Protein AF-0000000078664988 (afdb_homodimer)

Sequence (174 aa):
MKYRSRTDIVSQILEAANGGATKTKIMYKAYLSYAQLKEYLAVLVENGLLEFEKGTQTYKTTSKGLQFLKTYSQIGGLIIPDTGAEKMKYRSRTDIVSQILEAANGGATKTKIMYKAYLSYAQLKEYLAVLVENGLLEFEKGTQTYKTTSKGLQFLKTYSQIGGLIIPDTGAEK

pLDDT: mean 89.05, std 15.7, range [28.58, 98.75]

Radius of gyration: 17.4 Å; Cα contacts (8 Å, |Δi|>4): 217; chains: 2; bounding box: 49×47×29 Å

Nearest PDB structures (foldseek):
  1r7j-assembly1_A-2  TM=9.452E-01  e=7.290E-07  Saccharolobus solfataricus
  4b8x-assembly1_B  TM=8.204E-01  e=2.615E-03  Streptomyces coelicolor
  6wxq-assembly1_B  TM=7.358E-01  e=2.615E-03  Saccharolobus solfataricus
  6pco-assembly1_B  TM=7.057E-01  e=1.777E-03  Bordetella bronchiseptica
  6c28-assembly2_B  TM=7.925E-01  e=6.877E-03  Rhodopseudomonas palustris CGA009

Organism: Nitrososphaera gargensis (strain Ga9.2) (NCBI:txid1237085)

Foldseek 3Di:
DPDDDPLNLLLQLQVQCAVKDALVSSCVRSVDDSVVSVVSVVVCVVVPQWDADPVVRIIHGDPVVVVSNVVVVVVVPDDDDPPPPDD/DPDDDPLNLLLQLQVQCAVKDALVSSCVRSVDDSVVSVVSVVVCVVVPQWDADPVVRIIHGDPVVVVSNVVVVVVVPDDDDPPPPDD

Structure (mmCIF, N/CA/C/O backbone):
data_AF-0000000078664988-model_v1
#
loop_
_entity.id
_entity.type
_entity.pdbx_description
1 polymer 'ArnR1-like winged helix-turn-helix domain-containing protein'
#
loop_
_atom_site.group_PDB
_atom_site.id
_atom_site.type_symbol
_atom_site.label_atom_id
_atom_site.label_alt_id
_atom_site.label_comp_id
_atom_site.label_asym_id
_atom_site.label_entity_id
_atom_site.label_seq_id
_atom_site.pdbx_PDB_ins_code
_atom_site.Cartn_x
_atom_site.Cartn_y
_atom_site.Cartn_z
_atom_site.occupancy
_atom_site.B_iso_or_equiv
_atom_site.auth_seq_id
_atom_site.auth_comp_id
_atom_site.auth_asym_id
_atom_site.auth_atom_id
_atom_site.pdbx_PDB_model_num
ATOM 1 N N . MET A 1 1 ? 20.484 10.742 6.211 1 36.75 1 MET A N 1
ATOM 2 C CA . MET A 1 1 ? 19.031 10.789 6.43 1 36.75 1 MET A CA 1
ATOM 3 C C . MET A 1 1 ? 18.328 9.719 5.605 1 36.75 1 MET A C 1
ATOM 5 O O . MET A 1 1 ? 18.672 9.492 4.445 1 36.75 1 MET A O 1
ATOM 9 N N . LYS A 1 2 ? 17.859 8.695 6.246 1 51.66 2 LYS A N 1
ATOM 10 C CA . LYS A 1 2 ? 17.297 7.512 5.609 1 51.66 2 LYS A CA 1
ATOM 11 C C . LYS A 1 2 ? 16.062 7.863 4.797 1 51.66 2 LYS A C 1
ATOM 13 O O . LYS A 1 2 ? 15.234 8.672 5.23 1 51.66 2 LYS A O 1
ATOM 18 N N . TYR A 1 3 ? 16.078 7.797 3.492 1 68.56 3 TYR A N 1
ATOM 19 C CA . TYR A 1 3 ? 15.055 8.086 2.504 1 68.56 3 TYR A CA 1
ATOM 20 C C . TYR A 1 3 ? 13.75 7.367 2.85 1 68.56 3 TYR A C 1
ATOM 22 O O . TYR A 1 3 ? 13.75 6.164 3.117 1 68.56 3 TYR A O 1
ATOM 30 N N . ARG A 1 4 ? 12.75 8.25 3.324 1 78.25 4 ARG A N 1
ATOM 31 C CA . ARG A 1 4 ? 11.43 7.68 3.561 1 78.25 4 ARG A CA 1
ATOM 32 C C . ARG A 1 4 ? 10.727 7.352 2.246 1 78.25 4 ARG A C 1
ATOM 34 O O . ARG A 1 4 ? 10.711 8.172 1.326 1 78.25 4 ARG A O 1
ATOM 41 N N . SER A 1 5 ? 10.242 6.141 2.188 1 84.31 5 SER A N 1
ATOM 42 C CA . SER A 1 5 ? 9.477 5.781 0.995 1 84.31 5 SER A CA 1
ATOM 43 C C . SER A 1 5 ? 8.125 6.477 0.972 1 84.31 5 SER A C 1
ATOM 45 O O . SER A 1 5 ? 7.605 6.871 2.018 1 84.31 5 SER A O 1
ATOM 47 N N . ARG A 1 6 ? 7.574 6.758 -0.13 1 89.38 6 ARG A N 1
ATOM 48 C CA . ARG A 1 6 ? 6.242 7.332 -0.28 1 89.38 6 ARG A CA 1
ATOM 49 C C . ARG A 1 6 ? 5.211 6.535 0.51 1 89.38 6 ARG A C 1
ATOM 51 O O . ARG A 1 6 ? 4.281 7.109 1.086 1 89.38 6 ARG A O 1
ATOM 58 N N . THR A 1 7 ? 5.441 5.242 0.547 1 89.56 7 THR A N 1
ATOM 59 C CA . THR A 1 7 ? 4.496 4.391 1.26 1 89.56 7 THR A CA 1
ATOM 60 C C . THR A 1 7 ? 4.609 4.602 2.768 1 89.56 7 THR A C 1
ATOM 62 O O . THR A 1 7 ? 3.611 4.523 3.486 1 89.56 7 THR A O 1
ATOM 65 N N . ASP A 1 8 ? 5.789 4.938 3.213 1 90.06 8 ASP A N 1
ATOM 66 C CA . ASP A 1 8 ? 5.965 5.297 4.617 1 90.06 8 ASP A CA 1
ATOM 67 C C . ASP A 1 8 ? 5.215 6.586 4.949 1 90.06 8 ASP A C 1
ATOM 69 O O . ASP A 1 8 ? 4.578 6.684 6 1 90.06 8 ASP A O 1
ATOM 73 N N . ILE A 1 9 ? 5.332 7.445 4.105 1 93.38 9 ILE A N 1
ATOM 74 C CA . ILE A 1 9 ? 4.664 8.734 4.277 1 93.38 9 ILE A CA 1
ATOM 75 C C . ILE A 1 9 ? 3.154 8.523 4.363 1 93.38 9 ILE A C 1
ATOM 77 O O . ILE A 1 9 ? 2.502 9.031 5.277 1 93.38 9 ILE A O 1
ATOM 81 N N . VAL A 1 10 ? 2.617 7.77 3.475 1 95.19 10 VAL A N 1
ATOM 82 C CA . VAL A 1 10 ? 1.188 7.48 3.455 1 95.19 10 VAL A CA 1
ATOM 83 C C . VAL A 1 10 ? 0.77 6.852 4.781 1 95.19 10 VAL A C 1
ATOM 85 O O . VAL A 1 10 ? -0.236 7.246 5.375 1 95.19 10 VAL A O 1
ATOM 88 N N . SER A 1 11 ? 1.574 5.922 5.215 1 95.06 11 SER A N 1
ATOM 89 C CA . SER A 1 11 ? 1.269 5.258 6.477 1 95.06 11 SER A CA 1
ATOM 90 C C . SER A 1 11 ? 1.229 6.258 7.629 1 95.06 11 SER A C 1
ATOM 92 O O . SER A 1 11 ? 0.332 6.203 8.477 1 95.06 11 SER A O 1
ATOM 94 N N . GLN A 1 12 ? 2.133 7.168 7.633 1 95.38 12 GLN A N 1
ATOM 95 C CA . GLN A 1 12 ? 2.197 8.18 8.688 1 95.38 12 GLN A CA 1
ATOM 96 C C . GLN A 1 12 ? 0.987 9.102 8.633 1 95.38 12 GLN A C 1
ATOM 98 O O . GLN A 1 12 ? 0.421 9.453 9.672 1 95.38 12 GLN A O 1
ATOM 103 N N . ILE A 1 13 ? 0.589 9.43 7.492 1 97.38 13 ILE A N 1
ATOM 104 C CA . ILE A 1 13 ? -0.564 10.305 7.316 1 97.38 13 ILE A CA 1
ATOM 105 C C . ILE A 1 13 ? -1.826 9.602 7.812 1 97.38 13 ILE A C 1
ATOM 107 O O . ILE A 1 13 ? -2.611 10.18 8.57 1 97.38 13 ILE A O 1
ATOM 111 N N . LEU A 1 14 ? -1.976 8.398 7.418 1 98 14 LEU A N 1
ATOM 112 C CA . LEU A 1 14 ? -3.162 7.637 7.797 1 98 14 LEU A CA 1
ATOM 113 C C . LEU A 1 14 ? -3.215 7.434 9.305 1 98 14 LEU A C 1
ATOM 115 O O . LEU A 1 14 ? -4.289 7.504 9.914 1 98 14 LEU A O 1
ATOM 119 N N . GLU A 1 15 ? -2.072 7.199 9.852 1 97.69 15 GLU A N 1
ATOM 120 C CA . GLU A 1 15 ? -2.006 7.047 11.297 1 97.69 15 GLU A CA 1
ATOM 121 C C . GLU A 1 15 ? -2.371 8.344 12.008 1 97.69 15 GLU A C 1
ATOM 123 O O . GLU A 1 15 ? -3.145 8.344 12.969 1 97.69 15 GLU A O 1
ATOM 128 N N . ALA A 1 16 ? -1.825 9.422 11.547 1 97.69 16 ALA A N 1
ATOM 129 C CA . ALA A 1 16 ? -2.047 10.727 12.156 1 97.69 16 ALA A CA 1
ATOM 130 C C . ALA A 1 16 ? -3.512 11.141 12.055 1 97.69 16 ALA A C 1
ATOM 132 O O . ALA A 1 16 ? -4.043 11.805 12.945 1 97.69 16 ALA A O 1
ATOM 133 N N . ALA A 1 17 ? -4.148 10.711 11.008 1 98.38 17 ALA A N 1
ATOM 134 C CA . ALA A 1 17 ? -5.52 11.141 10.734 1 98.38 17 ALA A CA 1
ATOM 135 C C . ALA A 1 17 ? -6.527 10.188 11.375 1 98.38 17 ALA A C 1
ATOM 137 O O . ALA A 1 17 ? -7.734 10.445 11.352 1 98.38 17 ALA A O 1
ATOM 138 N N . ASN A 1 18 ? -5.953 9.07 11.914 1 96.94 18 ASN A N 1
ATOM 139 C CA . ASN A 1 18 ? -6.852 8.102 12.523 1 96.94 18 ASN A CA 1
ATOM 140 C C . ASN A 1 18 ? -7.637 8.711 13.68 1 96.94 18 ASN A C 1
ATOM 142 O O . ASN A 1 18 ? -7.047 9.234 14.625 1 96.94 18 ASN A O 1
ATOM 146 N N . GLY A 1 19 ? -8.945 8.75 13.609 1 96.12 19 GLY A N 1
ATOM 147 C CA . GLY A 1 19 ? -9.797 9.367 14.617 1 96.12 19 GLY A CA 1
ATOM 148 C C . GLY A 1 19 ? -10.102 10.82 14.328 1 96.12 19 GLY A C 1
ATOM 149 O O . GLY A 1 19 ? -10.828 11.469 15.086 1 96.12 19 GLY A O 1
ATOM 150 N N . GLY A 1 20 ? -9.477 11.375 13.32 1 97.94 20 GLY A N 1
ATOM 151 C CA . GLY A 1 20 ? -9.711 12.758 12.922 1 97.94 20 GLY A CA 1
ATOM 152 C C . GLY A 1 20 ? -8.562 13.68 13.281 1 97.94 20 GLY A C 1
ATOM 153 O O . GLY A 1 20 ? -8.117 13.719 14.43 1 97.94 20 GLY A O 1
ATOM 154 N N . ALA A 1 21 ? -8.023 14.422 12.312 1 98.19 21 ALA A N 1
ATOM 155 C CA . ALA A 1 21 ? -6.926 15.359 12.531 1 98.19 21 ALA A CA 1
ATOM 156 C C . ALA A 1 21 ? -6.953 16.484 11.508 1 98.19 21 ALA A C 1
ATOM 158 O O . ALA A 1 21 ? -7.363 16.281 10.359 1 98.19 21 ALA A O 1
ATOM 159 N N . THR A 1 22 ? -6.527 17.641 11.938 1 97.69 22 THR A N 1
ATOM 160 C CA . THR A 1 22 ? -6.387 18.766 11.031 1 97.69 22 THR A CA 1
ATOM 161 C C . THR A 1 22 ? -5.164 18.594 10.133 1 97.69 22 THR A C 1
ATOM 163 O O . THR A 1 22 ? -4.266 17.812 10.445 1 97.69 22 THR A O 1
ATOM 166 N N . LYS A 1 23 ? -5.199 19.375 9.07 1 96.88 23 LYS A N 1
ATOM 167 C CA . LYS A 1 23 ? -4.055 19.375 8.164 1 96.88 23 LYS A CA 1
ATOM 168 C C . LYS A 1 23 ? -2.764 19.703 8.906 1 96.88 23 LYS A C 1
ATOM 170 O O . LYS A 1 23 ? -1.738 19.047 8.703 1 96.88 23 LYS A O 1
ATOM 175 N N . THR A 1 24 ? -2.896 20.656 9.805 1 95.69 24 THR A N 1
ATOM 176 C CA . THR A 1 24 ? -1.731 21.109 10.547 1 95.69 24 THR A CA 1
ATOM 177 C C . THR A 1 24 ? -1.181 20 11.43 1 95.69 24 THR A C 1
ATOM 179 O O . THR A 1 24 ? 0.025 19.734 11.43 1 95.69 24 THR A O 1
ATOM 182 N N . LYS A 1 25 ? -1.979 19.328 12.055 1 96.88 25 LYS A N 1
ATOM 183 C CA . LYS A 1 25 ? -1.559 18.219 12.914 1 96.88 25 LYS A CA 1
ATOM 184 C C . LYS A 1 25 ? -0.897 17.109 12.094 1 96.88 25 LYS A C 1
ATOM 186 O O . LYS A 1 25 ? 0.117 16.547 12.508 1 96.88 25 LYS A O 1
ATOM 191 N N . ILE A 1 26 ? -1.483 16.828 10.992 1 97.81 26 ILE A N 1
ATOM 192 C CA . ILE A 1 26 ? -0.95 15.781 10.133 1 97.81 26 ILE A CA 1
ATOM 193 C C . ILE A 1 26 ? 0.421 16.188 9.602 1 97.81 26 ILE A C 1
ATOM 195 O O . ILE A 1 26 ? 1.344 15.375 9.539 1 97.81 26 ILE A O 1
ATOM 199 N N . MET A 1 27 ? 0.485 17.406 9.18 1 95.31 27 MET A N 1
ATOM 200 C CA . MET A 1 27 ? 1.742 17.953 8.664 1 95.31 27 MET A CA 1
ATOM 201 C C . MET A 1 27 ? 2.871 17.75 9.672 1 95.31 27 MET A C 1
ATOM 203 O O . MET A 1 27 ? 3.955 17.297 9.32 1 95.31 27 MET A O 1
ATOM 207 N N . TYR A 1 28 ? 2.648 17.969 10.961 1 93.31 28 TYR A N 1
ATOM 208 C CA . TYR A 1 28 ? 3.658 17.875 12.008 1 93.31 28 TYR A CA 1
ATOM 209 C C . TYR A 1 28 ? 4.027 16.422 12.281 1 93.31 28 TYR A C 1
ATOM 211 O O . TYR A 1 28 ? 5.191 16.109 12.547 1 93.31 28 TYR A O 1
ATOM 219 N N . LYS A 1 29 ? 3.129 15.617 12.148 1 94.44 29 LYS A N 1
ATOM 220 C CA . LYS A 1 29 ? 3.357 14.203 12.445 1 94.44 29 LYS A CA 1
ATOM 221 C C . LYS A 1 29 ? 4.074 13.508 11.289 1 94.44 29 LYS A C 1
ATOM 223 O O . LYS A 1 29 ? 4.914 12.633 11.508 1 94.44 29 LYS A O 1
ATOM 228 N N . ALA A 1 30 ? 3.711 13.883 10.109 1 92.31 30 ALA A N 1
ATOM 229 C CA . ALA A 1 30 ? 4.262 13.227 8.922 1 92.31 30 ALA A CA 1
ATOM 230 C C . ALA A 1 30 ? 5.527 13.93 8.445 1 92.31 30 ALA A C 1
ATOM 232 O O . ALA A 1 30 ? 6.227 13.43 7.562 1 92.31 30 ALA A O 1
ATOM 233 N N . TYR A 1 31 ? 5.879 15.086 8.977 1 90.88 31 TYR A N 1
ATOM 234 C CA . TYR A 1 31 ? 7.09 15.836 8.664 1 90.88 31 TYR A CA 1
ATOM 235 C C . TYR A 1 31 ? 7.152 16.172 7.18 1 90.88 31 TYR A C 1
ATOM 237 O O . TYR A 1 31 ? 8.172 15.945 6.527 1 90.88 31 TYR A O 1
ATOM 245 N N . LEU A 1 32 ? 6.211 16.672 6.656 1 90.38 32 LEU A N 1
ATOM 246 C CA . LEU A 1 32 ? 6.098 17.109 5.27 1 90.38 32 LEU A CA 1
ATOM 247 C C . LEU A 1 32 ? 5.859 18.625 5.199 1 90.38 32 LEU A C 1
ATOM 249 O O . LEU A 1 32 ? 5.332 19.219 6.141 1 90.38 32 LEU A O 1
ATOM 253 N N . SER A 1 33 ? 6.266 19.188 4.113 1 90.19 33 SER A N 1
ATOM 254 C CA . SER A 1 33 ? 5.859 20.562 3.826 1 90.19 33 SER A CA 1
ATOM 255 C C . SER A 1 33 ? 4.371 20.641 3.5 1 90.19 33 SER A C 1
ATOM 257 O O . SER A 1 33 ? 3.75 19.625 3.162 1 90.19 33 SER A O 1
ATOM 259 N N . TYR A 1 34 ? 3.84 21.797 3.537 1 89.81 34 TYR A N 1
ATOM 260 C CA . TYR A 1 34 ? 2.432 22.031 3.238 1 89.81 34 TYR A CA 1
ATOM 261 C C . TYR A 1 34 ? 2.102 21.625 1.808 1 89.81 34 TYR A C 1
ATOM 263 O O . TYR A 1 34 ? 1.083 20.969 1.56 1 89.81 34 TYR A O 1
ATOM 271 N N . ALA A 1 35 ? 2.967 21.969 0.915 1 90.69 35 ALA A N 1
ATOM 272 C CA . ALA A 1 35 ? 2.742 21.656 -0.495 1 90.69 35 ALA A CA 1
ATOM 273 C C . ALA A 1 35 ? 2.736 20.156 -0.729 1 90.69 35 ALA A C 1
ATOM 275 O O . ALA A 1 35 ? 1.88 19.641 -1.449 1 90.69 35 ALA A O 1
ATOM 276 N N . GLN A 1 36 ? 3.637 19.5 -0.119 1 91.88 36 GLN A N 1
ATOM 277 C CA . GLN A 1 36 ? 3.717 18.047 -0.245 1 91.88 36 GLN A CA 1
ATOM 278 C C . GLN A 1 36 ? 2.498 17.375 0.377 1 91.88 36 GLN A C 1
ATOM 280 O O . GLN A 1 36 ? 1.876 16.5 -0.244 1 91.88 36 GLN A O 1
ATOM 285 N N . LEU A 1 37 ? 2.158 17.812 1.488 1 95.44 37 LEU A N 1
ATOM 286 C CA . LEU A 1 37 ? 1.033 17.203 2.191 1 95.44 37 LEU A CA 1
ATOM 287 C C . LEU A 1 37 ? -0.249 17.328 1.376 1 95.44 37 LEU A C 1
ATOM 289 O O . LEU A 1 37 ? -1.028 16.375 1.287 1 95.44 37 LEU A O 1
ATOM 293 N N . LYS A 1 38 ? -0.442 18.469 0.831 1 94.88 38 LYS A N 1
ATOM 294 C CA . LYS A 1 38 ? -1.648 18.719 0.047 1 94.88 38 LYS A CA 1
ATOM 295 C C . LYS A 1 38 ? -1.805 17.672 -1.061 1 94.88 38 LYS A C 1
ATOM 297 O O . LYS A 1 38 ? -2.904 17.172 -1.293 1 94.88 38 LYS A O 1
ATOM 302 N N . GLU A 1 39 ? -0.78 17.391 -1.712 1 95 39 GLU A N 1
ATOM 303 C CA . GLU A 1 39 ? -0.823 16.406 -2.795 1 95 39 GLU A CA 1
ATOM 304 C C . GLU A 1 39 ? -1.171 15.023 -2.27 1 95 39 GLU A C 1
ATOM 306 O O . GLU A 1 39 ? -1.988 14.312 -2.861 1 95 39 GLU A O 1
ATOM 311 N N . TYR A 1 40 ? -0.606 14.68 -1.207 1 96.31 40 TYR A N 1
ATOM 312 C CA . TYR A 1 40 ? -0.876 13.375 -0.613 1 96.31 40 TYR A CA 1
ATOM 313 C C . TYR A 1 40 ? -2.324 13.281 -0.148 1 96.31 40 TYR A C 1
ATOM 315 O O . TYR A 1 40 ? -2.998 12.281 -0.402 1 96.31 40 TYR A O 1
ATOM 323 N N . LEU A 1 41 ? -2.773 14.297 0.49 1 97.56 41 LEU A N 1
ATOM 324 C CA . LEU A 1 41 ? -4.145 14.297 0.992 1 97.56 41 LEU A CA 1
ATOM 325 C C . LEU A 1 41 ? -5.141 14.148 -0.152 1 97.56 41 LEU A C 1
ATOM 327 O O . LEU A 1 41 ? -6.133 13.422 -0.025 1 97.56 41 LEU A O 1
ATOM 331 N N . ALA A 1 42 ? -4.848 14.836 -1.194 1 96.81 42 ALA A N 1
ATOM 332 C CA . ALA A 1 42 ? -5.738 14.766 -2.352 1 96.81 42 ALA A CA 1
ATOM 333 C C . ALA A 1 42 ? -5.848 13.344 -2.879 1 96.81 42 ALA A C 1
ATOM 335 O O . ALA A 1 42 ? -6.953 12.844 -3.115 1 96.81 42 ALA A O 1
ATOM 336 N N . VAL A 1 43 ? -4.773 12.688 -3.018 1 96.25 43 VAL A N 1
ATOM 337 C CA . VAL A 1 43 ? -4.734 11.328 -3.551 1 96.25 43 VAL A CA 1
ATOM 338 C C . VAL A 1 43 ? -5.422 10.367 -2.578 1 96.25 43 VAL A C 1
ATOM 340 O O . VAL A 1 43 ? -6.195 9.508 -2.994 1 96.25 43 VAL A O 1
ATOM 343 N N . LEU A 1 44 ? -5.207 10.508 -1.284 1 97.5 44 LEU A N 1
ATOM 344 C CA . LEU A 1 44 ? -5.742 9.602 -0.275 1 97.5 44 LEU A CA 1
ATOM 345 C C . LEU A 1 44 ? -7.254 9.758 -0.149 1 97.5 44 LEU A C 1
ATOM 347 O O . LEU A 1 44 ? -7.969 8.781 0.086 1 97.5 44 LEU A O 1
ATOM 351 N N . VAL A 1 45 ? -7.695 10.992 -0.331 1 98.12 45 VAL A N 1
ATOM 352 C CA . VAL A 1 45 ? -9.133 11.234 -0.313 1 98.12 45 VAL A CA 1
ATOM 353 C C . VAL A 1 45 ? -9.766 10.664 -1.582 1 98.12 45 VAL A C 1
ATOM 355 O O . VAL A 1 45 ? -10.797 9.992 -1.521 1 98.12 45 VAL A O 1
ATOM 358 N N . GLU A 1 46 ? -9.133 10.938 -2.688 1 97.12 46 GLU A N 1
ATOM 359 C CA . GLU A 1 46 ? -9.633 10.461 -3.973 1 97.12 46 GLU A CA 1
ATOM 360 C C . GLU A 1 46 ? -9.781 8.945 -3.977 1 97.12 46 GLU A C 1
ATOM 362 O O . GLU A 1 46 ? -10.742 8.406 -4.527 1 97.12 46 GLU A O 1
ATOM 367 N N . ASN A 1 47 ? -8.914 8.227 -3.299 1 96.25 47 ASN A N 1
ATOM 368 C CA . ASN A 1 47 ? -8.906 6.77 -3.322 1 96.25 47 ASN A CA 1
ATOM 369 C C . ASN A 1 47 ? -9.656 6.191 -2.123 1 96.25 47 ASN A C 1
ATOM 371 O O . ASN A 1 47 ? -9.641 4.977 -1.908 1 96.25 47 ASN A O 1
ATOM 375 N N . GLY A 1 48 ? -10.211 6.965 -1.314 1 97 48 GLY A N 1
ATOM 376 C CA . GLY A 1 48 ? -11.109 6.535 -0.257 1 97 48 GLY A CA 1
ATOM 377 C C . GLY A 1 48 ? -10.383 6.105 1.005 1 97 48 GLY A C 1
ATOM 378 O O . GLY A 1 48 ? -10.984 5.5 1.896 1 97 48 GLY A O 1
ATOM 379 N N . LEU A 1 49 ? -9.148 6.398 1.079 1 97.69 49 LEU A N 1
ATOM 380 C CA . LEU A 1 49 ? -8.367 6.035 2.26 1 97.69 49 LEU A CA 1
ATOM 381 C C . LEU A 1 49 ? -8.562 7.062 3.371 1 97.69 49 LEU A C 1
ATOM 383 O O . LEU A 1 49 ? -8.43 6.738 4.551 1 97.69 49 LEU A O 1
ATOM 387 N N . LEU A 1 50 ? -8.867 8.305 2.961 1 98.56 50 LEU A N 1
ATOM 388 C CA . LEU A 1 50 ? -9.227 9.391 3.865 1 98.56 50 LEU A CA 1
ATOM 389 C C . LEU A 1 50 ? -10.578 9.984 3.492 1 98.56 50 LEU A C 1
ATOM 391 O O . LEU A 1 50 ? -11.016 9.883 2.342 1 98.56 50 LEU A O 1
ATOM 395 N N . GLU A 1 51 ? -11.195 10.531 4.477 1 98.62 51 GLU A N 1
ATOM 396 C CA . GLU A 1 51 ? -12.352 11.391 4.258 1 98.62 51 GLU A CA 1
ATOM 397 C C . GLU A 1 51 ? -12.156 12.758 4.902 1 98.62 51 GLU A C 1
ATOM 399 O O . GLU A 1 51 ? -11.547 12.867 5.965 1 98.62 51 GLU A O 1
ATOM 404 N N . PHE A 1 52 ? -12.602 13.766 4.223 1 98.31 52 PHE A N 1
ATOM 405 C CA . PHE A 1 52 ? -12.555 15.125 4.75 1 98.31 52 PHE A CA 1
ATOM 406 C C . PHE A 1 52 ? -13.906 15.531 5.324 1 98.31 52 PHE A C 1
ATOM 408 O O . PHE A 1 52 ? -14.93 15.43 4.641 1 98.31 52 PHE A O 1
ATOM 415 N N . GLU A 1 53 ? -13.867 15.891 6.52 1 97.44 53 GLU A N 1
ATOM 416 C CA . GLU A 1 53 ? -15.062 16.406 7.172 1 97.44 53 GLU A CA 1
ATOM 417 C C . GLU A 1 53 ? -15.094 17.922 7.152 1 97.44 53 GLU A C 1
ATOM 419 O O . GLU A 1 53 ? -14.383 18.578 7.922 1 97.44 53 GLU A O 1
ATOM 424 N N . LYS A 1 54 ? -15.977 18.469 6.422 1 95.44 54 LYS A N 1
ATOM 425 C CA . LYS A 1 54 ? -16.047 19.906 6.223 1 95.44 54 LYS A CA 1
ATOM 426 C C . LYS A 1 54 ? -16.422 20.625 7.52 1 95.44 54 LYS A C 1
ATOM 428 O O . LYS A 1 54 ? -15.906 21.703 7.812 1 95.44 54 LYS A O 1
ATOM 433 N N . GLY A 1 55 ? -17.312 20.047 8.312 1 95.56 55 GLY A N 1
ATOM 434 C CA . GLY A 1 55 ? -17.75 20.641 9.562 1 95.56 55 GLY A CA 1
ATOM 435 C C . GLY A 1 55 ? -16.625 20.891 10.539 1 95.56 55 GLY A C 1
ATOM 436 O O . GLY A 1 55 ? -16.5 21.984 11.086 1 95.56 55 GLY A O 1
ATOM 437 N N . THR A 1 56 ? -15.742 19.906 10.703 1 96.56 56 THR A N 1
ATOM 438 C CA . THR A 1 56 ? -14.656 19.969 11.672 1 96.56 56 THR A CA 1
ATOM 439 C C . THR A 1 56 ? -13.336 20.312 10.984 1 96.56 56 THR A C 1
ATOM 441 O O . THR A 1 56 ? -12.336 20.578 11.656 1 96.56 56 THR A O 1
ATOM 444 N N . GLN A 1 57 ? -13.359 20.391 9.664 1 97.38 57 GLN A N 1
ATOM 445 C CA . GLN A 1 57 ? -12.156 20.641 8.875 1 97.38 57 GLN A CA 1
ATOM 446 C C . GLN A 1 57 ? -11.062 19.625 9.219 1 97.38 57 GLN A C 1
ATOM 448 O O . GLN A 1 57 ? -9.906 20 9.414 1 97.38 57 GLN A O 1
ATOM 453 N N . THR A 1 58 ? -11.414 18.391 9.336 1 98.44 58 THR A N 1
ATOM 454 C CA . THR A 1 58 ? -10.484 17.328 9.719 1 98.44 58 THR A CA 1
ATOM 455 C C . THR A 1 58 ? -10.5 16.203 8.688 1 98.44 58 THR A C 1
ATOM 457 O O . THR A 1 58 ? -11.484 16.016 7.973 1 98.44 58 THR A O 1
ATOM 460 N N . TYR A 1 59 ? -9.406 15.594 8.594 1 98.69 59 TYR A N 1
ATOM 461 C CA . TYR A 1 59 ? -9.273 14.352 7.844 1 98.69 59 TYR A CA 1
ATOM 462 C C . TYR A 1 59 ? -9.383 13.141 8.766 1 98.69 59 TYR A C 1
ATOM 464 O O . TYR A 1 59 ? -8.852 13.156 9.883 1 98.69 59 TYR A O 1
ATOM 472 N N . LYS A 1 60 ? -10.094 12.18 8.219 1 98.75 60 LYS A N 1
ATOM 473 C CA . LYS A 1 60 ? -10.266 10.953 8.992 1 98.75 60 LYS A CA 1
ATOM 474 C C . LYS A 1 60 ? -9.922 9.727 8.156 1 98.75 60 LYS A C 1
ATOM 476 O O . LYS A 1 60 ? -10.367 9.594 7.016 1 98.75 60 LYS A O 1
ATOM 481 N N . THR A 1 61 ? -9.141 8.883 8.781 1 98.56 61 THR A N 1
ATOM 482 C CA . THR A 1 61 ? -8.844 7.613 8.117 1 98.56 61 THR A CA 1
ATOM 483 C C . THR A 1 61 ? -10.086 6.727 8.062 1 98.56 61 THR A C 1
ATOM 485 O O . THR A 1 61 ? -10.734 6.496 9.078 1 98.56 61 THR A O 1
ATOM 488 N N . THR A 1 62 ? -10.406 6.215 6.883 1 98.12 62 THR A N 1
ATOM 489 C CA . THR A 1 62 ? -11.586 5.379 6.695 1 98.12 62 THR A CA 1
ATOM 490 C C . THR A 1 62 ? -11.266 3.92 7.012 1 98.12 62 THR A C 1
ATOM 492 O O . THR A 1 62 ? -10.141 3.59 7.375 1 98.12 62 THR A O 1
ATOM 495 N N . SER A 1 63 ? -12.297 3.07 6.855 1 96.81 63 SER A N 1
ATOM 496 C CA . SER A 1 63 ? -12.086 1.633 7 1 96.81 63 SER A CA 1
ATOM 497 C C . SER A 1 63 ? -11.109 1.108 5.953 1 96.81 63 SER A C 1
ATOM 499 O O . SER A 1 63 ? -10.289 0.237 6.242 1 96.81 63 SER A O 1
ATOM 501 N N . LYS A 1 64 ? -11.25 1.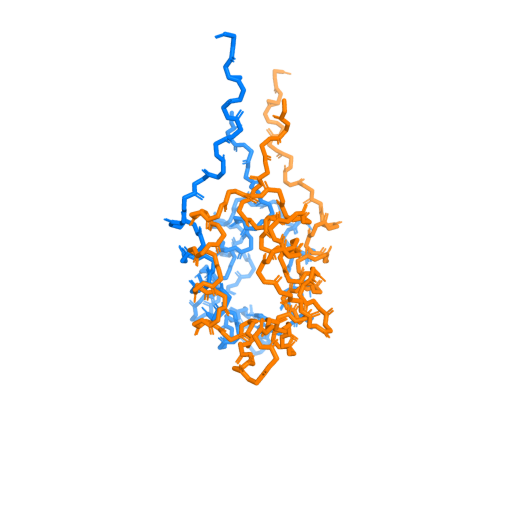69 4.797 1 95.38 64 LYS A N 1
ATOM 502 C CA . LYS A 1 64 ? -10.328 1.338 3.721 1 95.38 64 LYS A CA 1
ATOM 503 C C . LYS A 1 64 ? -8.898 1.752 4.062 1 95.38 64 LYS A C 1
ATOM 505 O O . LYS A 1 64 ? -7.957 1.002 3.811 1 95.38 64 LYS A O 1
ATOM 510 N N . GLY A 1 65 ? -8.781 2.91 4.637 1 97.38 65 GLY A N 1
ATOM 511 C CA . GLY A 1 65 ? -7.48 3.383 5.07 1 97.38 65 GLY A CA 1
ATOM 512 C C . GLY A 1 65 ? -6.867 2.527 6.164 1 97.38 65 GLY A C 1
ATOM 513 O O . GLY A 1 65 ? -5.664 2.264 6.148 1 97.38 65 GLY A O 1
ATOM 514 N N . LEU A 1 66 ? -7.707 2.092 7.035 1 96.62 66 LEU A N 1
ATOM 515 C CA . LEU A 1 66 ? -7.246 1.238 8.125 1 96.62 66 LEU A CA 1
ATOM 516 C C . LEU A 1 66 ? -6.797 -0.121 7.598 1 96.62 66 LEU A C 1
ATOM 518 O O . LEU A 1 66 ? -5.82 -0.688 8.086 1 96.62 66 LEU A O 1
ATOM 522 N N . GLN A 1 67 ? -7.555 -0.592 6.625 1 94.25 67 GLN A N 1
ATOM 523 C CA . GLN A 1 67 ? -7.156 -1.846 5.992 1 94.25 67 GLN A CA 1
ATOM 524 C C . GLN A 1 67 ? -5.812 -1.704 5.285 1 94.25 67 GLN A C 1
ATOM 526 O O . GLN A 1 67 ? -4.98 -2.615 5.332 1 94.25 67 GLN A O 1
ATOM 531 N N . PHE A 1 68 ? -5.648 -0.59 4.668 1 94.12 68 PHE A N 1
ATOM 532 C CA . PHE A 1 68 ? -4.363 -0.295 4.043 1 94.12 68 PHE A CA 1
ATOM 533 C C . PHE A 1 68 ? -3.24 -0.336 5.074 1 94.12 68 PHE A C 1
ATOM 535 O O . PHE A 1 68 ? -2.207 -0.967 4.844 1 94.12 68 PHE A O 1
ATOM 542 N N . LEU A 1 69 ? -3.432 0.312 6.188 1 94.5 69 LEU A N 1
ATOM 543 C CA . LEU A 1 69 ? -2.436 0.346 7.254 1 94.5 69 LEU A CA 1
ATOM 544 C C . LEU A 1 69 ? -2.109 -1.062 7.738 1 94.5 69 LEU A C 1
ATOM 546 O O . LEU A 1 69 ? -0.942 -1.394 7.961 1 94.5 69 LEU A O 1
ATOM 550 N N . LYS A 1 70 ? -3.119 -1.823 7.906 1 94.81 70 LYS A N 1
ATOM 551 C CA . LYS A 1 70 ? -2.939 -3.199 8.359 1 94.81 70 LYS A CA 1
ATOM 552 C C . LYS A 1 70 ? -2.092 -3.996 7.367 1 94.81 70 LYS A C 1
ATOM 554 O O . LYS A 1 70 ? -1.131 -4.66 7.762 1 94.81 70 LYS A O 1
ATOM 559 N N . T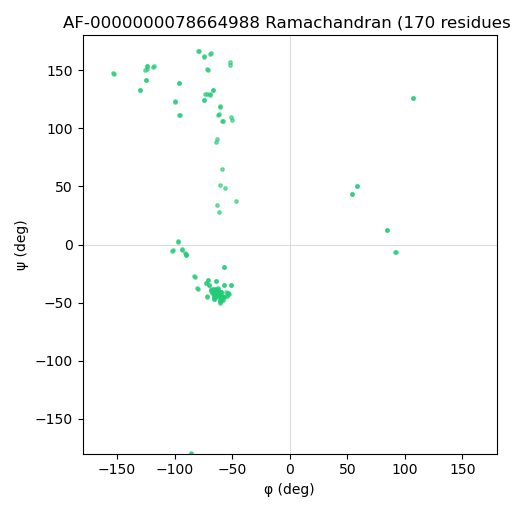HR A 1 71 ? -2.447 -3.92 6.141 1 93.06 71 THR A N 1
ATOM 560 C CA . THR A 1 71 ? -1.73 -4.637 5.094 1 93.06 71 THR A CA 1
ATOM 561 C C . THR A 1 71 ? -0.277 -4.176 5.02 1 93.06 71 THR A C 1
ATOM 563 O O . THR A 1 71 ? 0.638 -5 4.949 1 93.06 71 THR A O 1
ATOM 566 N N . TYR A 1 72 ? -0.135 -2.877 5.098 1 91.12 72 TYR A N 1
ATOM 567 C CA . TYR A 1 72 ? 1.202 -2.297 5.066 1 91.12 72 TYR A CA 1
ATOM 568 C C . TYR A 1 72 ? 2.053 -2.822 6.219 1 91.12 72 TYR A C 1
ATOM 570 O O . TYR A 1 72 ? 3.223 -3.16 6.027 1 91.12 72 TYR A O 1
ATOM 578 N N . SER A 1 73 ? 1.54 -2.84 7.367 1 93.06 73 SER A N 1
ATOM 579 C CA . SER A 1 73 ? 2.242 -3.328 8.547 1 93.06 73 SER A CA 1
ATOM 580 C C . SER A 1 73 ? 2.645 -4.789 8.391 1 93.06 73 SER A C 1
ATOM 582 O O . SER A 1 73 ? 3.758 -5.176 8.75 1 93.06 73 SER A O 1
ATOM 584 N N . GLN A 1 74 ? 1.792 -5.59 7.84 1 93.12 74 GLN A N 1
ATOM 585 C CA . GLN A 1 74 ? 2.078 -7.008 7.637 1 93.12 74 GLN A CA 1
ATOM 586 C C . GLN A 1 74 ? 3.178 -7.203 6.598 1 93.12 74 GLN A C 1
ATOM 588 O O . GLN A 1 74 ? 4.062 -8.047 6.777 1 93.12 74 GLN A O 1
ATOM 593 N N . ILE A 1 75 ? 3.104 -6.41 5.594 1 90.81 75 ILE A N 1
ATOM 594 C CA . ILE A 1 75 ? 4.117 -6.469 4.543 1 90.81 75 ILE A CA 1
ATOM 595 C C . ILE A 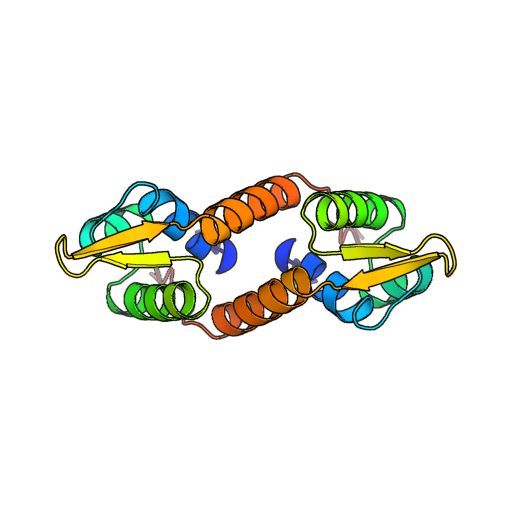1 75 ? 5.473 -6.051 5.109 1 90.81 75 ILE A C 1
ATOM 597 O O . ILE A 1 75 ? 6.5 -6.637 4.766 1 90.81 75 ILE A O 1
ATOM 601 N N . GLY A 1 76 ? 5.453 -5.035 5.914 1 89.06 76 GLY A N 1
ATOM 602 C CA . GLY A 1 76 ? 6.668 -4.559 6.559 1 89.06 76 GLY A CA 1
ATOM 603 C C . GLY A 1 76 ? 7.363 -5.625 7.383 1 89.06 76 GLY A C 1
ATOM 604 O O . GLY A 1 76 ? 8.562 -5.523 7.656 1 89.06 76 GLY A O 1
ATOM 605 N N . GLY A 1 77 ? 6.637 -6.652 7.738 1 88.44 77 GLY A N 1
ATOM 606 C CA . GLY A 1 77 ? 7.18 -7.73 8.555 1 88.44 77 GLY A CA 1
ATOM 607 C C . GLY A 1 77 ? 7.711 -8.891 7.727 1 88.44 77 GLY A C 1
ATOM 608 O O . GLY A 1 77 ? 8.258 -9.852 8.273 1 88.44 77 GLY A O 1
ATOM 609 N N . LEU A 1 78 ? 7.496 -8.734 6.48 1 86.75 78 LEU A N 1
ATOM 610 C CA . LEU A 1 78 ? 7.883 -9.859 5.637 1 86.75 78 LEU A CA 1
ATOM 611 C C . LEU A 1 78 ? 9.391 -9.859 5.391 1 86.75 78 LEU A C 1
ATOM 613 O O . LEU A 1 78 ? 10.062 -8.859 5.664 1 86.75 78 LEU A O 1
ATOM 617 N N . ILE A 1 79 ? 9.828 -11.016 4.863 1 72.69 79 ILE A N 1
ATOM 618 C CA . ILE A 1 79 ? 11.242 -11.219 4.594 1 72.69 79 ILE A CA 1
ATOM 619 C C . ILE A 1 79 ? 11.695 -10.273 3.479 1 72.69 79 ILE A C 1
ATOM 621 O O . ILE A 1 79 ? 10.984 -10.094 2.484 1 72.69 79 ILE A O 1
ATOM 625 N N . ILE A 1 80 ? 12.805 -9.625 3.727 1 68.56 80 ILE A N 1
ATOM 626 C CA . ILE A 1 80 ? 13.375 -8.703 2.748 1 68.56 80 ILE A CA 1
ATOM 627 C C . ILE A 1 80 ? 14.023 -9.492 1.611 1 68.56 80 ILE A C 1
ATOM 629 O O . ILE A 1 80 ? 14.75 -10.461 1.854 1 68.56 80 ILE A O 1
ATOM 633 N N . PRO A 1 81 ? 13.578 -9.188 0.452 1 67.75 81 PRO A N 1
ATOM 634 C CA . PRO A 1 81 ? 14.281 -9.867 -0.636 1 67.75 81 PRO A CA 1
ATOM 635 C C . PRO A 1 81 ? 15.781 -9.594 -0.64 1 67.75 81 PRO A C 1
ATOM 637 O O . PRO A 1 81 ? 16.203 -8.492 -0.28 1 67.75 81 PRO A O 1
ATOM 640 N N . ASP A 1 82 ? 16.609 -10.625 -0.23 1 58.06 82 ASP A N 1
ATOM 641 C CA . ASP A 1 82 ? 18.062 -10.531 -0.165 1 58.06 82 ASP A CA 1
ATOM 642 C C . ASP A 1 82 ? 18.672 -10.328 -1.554 1 58.06 82 ASP A C 1
ATOM 644 O O . ASP A 1 82 ? 18.359 -11.078 -2.484 1 58.06 82 ASP A O 1
ATOM 648 N N . THR A 1 83 ? 18.812 -9.109 -2.02 1 56.09 83 THR A N 1
ATOM 649 C CA . THR A 1 83 ? 19.672 -8.969 -3.186 1 56.09 83 THR A CA 1
ATOM 650 C C . THR A 1 83 ? 21.094 -9.414 -2.861 1 56.09 83 THR A C 1
ATOM 652 O O . THR A 1 83 ? 22.047 -9.016 -3.535 1 56.09 83 THR A O 1
ATOM 655 N N . GLY A 1 84 ? 21.359 -10.227 -2.031 1 46.16 84 GLY A N 1
ATOM 656 C CA . GLY A 1 84 ? 22.719 -10.617 -1.688 1 46.16 84 GLY A CA 1
ATOM 657 C C . GLY A 1 84 ? 23.516 -11.109 -2.883 1 46.16 84 GLY A C 1
ATOM 658 O O . GLY A 1 84 ? 23.531 -12.305 -3.186 1 46.16 84 GLY A O 1
ATOM 659 N N . ALA A 1 85 ? 23.609 -10.508 -4.031 1 42.59 85 ALA A N 1
ATOM 660 C CA . ALA A 1 85 ? 24.828 -10.844 -4.762 1 42.59 85 ALA A CA 1
ATOM 661 C C . ALA A 1 85 ? 26.078 -10.477 -3.957 1 42.59 85 ALA A C 1
ATOM 663 O O . ALA A 1 85 ? 26.359 -9.297 -3.748 1 42.59 85 ALA A O 1
ATOM 664 N N . GLU A 1 86 ? 26.516 -10.906 -2.893 1 37.78 86 GLU A N 1
ATOM 665 C CA . GLU A 1 86 ? 27.875 -10.664 -2.426 1 37.78 86 GLU A CA 1
ATOM 666 C C . GLU A 1 86 ? 28.906 -11.031 -3.5 1 37.78 86 GLU A C 1
ATOM 668 O O . GLU A 1 86 ? 28.719 -12 -4.238 1 37.78 86 GLU A O 1
ATOM 673 N N . LYS A 1 87 ? 30.375 -10.469 -3.59 1 28.58 87 LYS A N 1
ATOM 674 C CA . LYS A 1 87 ? 31.688 -10.938 -4.027 1 28.58 87 LYS A CA 1
ATOM 675 C C . LYS A 1 87 ? 32.031 -12.305 -3.424 1 28.58 87 LYS A C 1
ATOM 677 O O . LYS A 1 87 ? 31.734 -12.547 -2.248 1 28.58 87 LYS A O 1
ATOM 682 N N . MET B 1 1 ? 22.703 -2.598 -7.02 1 36.03 1 MET B N 1
ATOM 683 C CA . MET B 1 1 ? 21.344 -3.123 -7.199 1 36.03 1 MET B CA 1
ATOM 684 C C . MET B 1 1 ? 20.344 -2.355 -6.34 1 36.03 1 MET B C 1
ATOM 686 O O . MET B 1 1 ? 20.641 -2.018 -5.191 1 36.03 1 MET B O 1
ATOM 690 N N . LYS B 1 2 ? 19.547 -1.546 -6.945 1 51.59 2 LYS B N 1
ATOM 691 C CA . LYS B 1 2 ? 18.625 -0.639 -6.27 1 51.59 2 LYS B CA 1
ATOM 692 C C . LYS B 1 2 ? 17.625 -1.411 -5.43 1 51.59 2 LYS B C 1
ATOM 694 O O . LYS B 1 2 ? 17.125 -2.457 -5.852 1 51.59 2 LYS B O 1
ATOM 699 N N . TYR B 1 3 ? 17.641 -1.336 -4.129 1 68.31 3 TYR B N 1
ATOM 700 C CA . TYR B 1 3 ? 16.797 -1.969 -3.123 1 68.31 3 TYR B CA 1
ATOM 701 C C . TYR B 1 3 ? 15.328 -1.761 -3.438 1 68.31 3 TYR B C 1
ATOM 703 O O . TYR B 1 3 ? 14.898 -0.638 -3.715 1 68.31 3 TYR B O 1
ATOM 711 N N . ARG B 1 4 ? 14.68 -2.941 -3.852 1 78.06 4 ARG B N 1
ATOM 712 C CA . ARG B 1 4 ? 13.242 -2.867 -4.055 1 78.06 4 ARG B CA 1
ATOM 713 C C . ARG B 1 4 ? 12.5 -2.799 -2.721 1 78.06 4 ARG B C 1
ATOM 715 O O . ARG B 1 4 ? 12.789 -3.572 -1.806 1 78.06 4 ARG B O 1
ATOM 722 N N . SER B 1 5 ? 11.625 -1.829 -2.646 1 84.25 5 SER B N 1
ATOM 723 C CA . SER B 1 5 ? 10.812 -1.759 -1.436 1 84.25 5 SER B CA 1
ATOM 724 C C . SER B 1 5 ? 9.789 -2.889 -1.388 1 84.25 5 SER B C 1
ATOM 726 O O . SER B 1 5 ? 9.422 -3.443 -2.426 1 84.25 5 SER B O 1
ATOM 728 N N . ARG B 1 6 ? 9.414 -3.336 -0.28 1 89.31 6 ARG B N 1
ATOM 729 C CA . ARG B 1 6 ? 8.375 -4.348 -0.103 1 89.31 6 ARG B CA 1
ATOM 730 C C . ARG B 1 6 ? 7.109 -3.971 -0.866 1 89.31 6 ARG B C 1
ATOM 732 O O . ARG B 1 6 ? 6.43 -4.836 -1.42 1 89.31 6 ARG B O 1
ATOM 739 N N . THR B 1 7 ? 6.859 -2.686 -0.905 1 89.5 7 THR B N 1
ATOM 740 C CA . THR B 1 7 ? 5.66 -2.227 -1.595 1 89.5 7 THR B CA 1
ATOM 741 C C . THR B 1 7 ? 5.809 -2.389 -3.105 1 89.5 7 THR B C 1
ATOM 743 O O . THR B 1 7 ? 4.836 -2.67 -3.805 1 89.5 7 THR B O 1
ATOM 746 N N . ASP B 1 8 ? 7.027 -2.277 -3.578 1 89.94 8 ASP B N 1
ATOM 747 C CA . ASP B 1 8 ? 7.289 -2.561 -4.988 1 89.94 8 ASP B CA 1
ATOM 748 C C . ASP B 1 8 ? 7.035 -4.031 -5.309 1 89.94 8 ASP B C 1
ATOM 750 O O . ASP B 1 8 ? 6.457 -4.355 -6.348 1 89.94 8 ASP B O 1
ATOM 754 N N . ILE B 1 9 ? 7.469 -4.797 -4.465 1 93.38 9 ILE B N 1
ATOM 755 C CA . ILE B 1 9 ? 7.297 -6.234 -4.625 1 93.38 9 ILE B CA 1
ATOM 756 C C . ILE B 1 9 ? 5.809 -6.574 -4.684 1 93.38 9 ILE B C 1
ATOM 758 O O . ILE B 1 9 ? 5.363 -7.289 -5.586 1 93.38 9 ILE B O 1
ATOM 762 N N . VAL B 1 10 ? 5.055 -6.062 -3.781 1 95.12 10 VAL B N 1
ATOM 763 C CA . VAL B 1 10 ? 3.615 -6.297 -3.734 1 95.12 10 VAL B CA 1
ATOM 764 C C . VAL B 1 10 ? 2.977 -5.859 -5.051 1 95.12 10 VAL B C 1
ATOM 766 O O . VAL B 1 10 ? 2.166 -6.586 -5.625 1 95.12 10 VAL B O 1
ATOM 769 N N . SER B 1 11 ? 3.385 -4.703 -5.496 1 95.12 11 SER B N 1
ATOM 770 C CA . SER B 1 11 ? 2.84 -4.199 -6.754 1 95.12 11 SER B CA 1
ATOM 771 C C . SER B 1 11 ? 3.135 -5.148 -7.906 1 95.12 11 SER B C 1
ATOM 773 O O . SER B 1 11 ? 2.26 -5.422 -8.734 1 95.12 11 SER B O 1
ATOM 775 N N . GLN B 1 12 ? 4.305 -5.684 -7.926 1 95.38 12 GLN B N 1
ATOM 776 C CA . GLN B 1 12 ? 4.703 -6.605 -8.984 1 95.38 12 GLN B CA 1
ATOM 777 C C . GLN B 1 12 ? 3.9 -7.902 -8.906 1 95.38 12 GLN B C 1
ATOM 779 O O . GLN B 1 12 ? 3.475 -8.438 -9.938 1 95.38 12 GLN B O 1
ATOM 784 N N . ILE B 1 13 ? 3.668 -8.352 -7.762 1 97.38 13 ILE B N 1
ATOM 785 C CA . ILE B 1 13 ? 2.904 -9.578 -7.57 1 97.38 13 ILE B CA 1
ATOM 786 C C . ILE B 1 13 ? 1.466 -9.367 -8.039 1 97.38 13 ILE B C 1
ATOM 788 O O . ILE B 1 13 ? 0.921 -10.188 -8.781 1 97.38 13 ILE B O 1
ATOM 792 N N . LEU B 1 14 ? 0.896 -8.289 -7.637 1 98 14 LEU B N 1
ATOM 793 C CA . LEU B 1 14 ? -0.489 -8 -7.988 1 98 14 LEU B CA 1
ATOM 794 C C . LEU B 1 14 ? -0.642 -7.836 -9.5 1 98 14 LEU B C 1
ATOM 796 O O . LEU B 1 14 ? -1.633 -8.289 -10.078 1 98 14 LEU B O 1
ATOM 800 N N . GLU B 1 15 ? 0.338 -7.211 -10.07 1 97.69 15 GLU B N 1
ATOM 801 C CA . GLU B 1 15 ? 0.317 -7.047 -11.516 1 97.69 15 GLU B CA 1
ATOM 802 C C . GLU B 1 15 ? 0.425 -8.398 -12.227 1 97.69 15 GLU B C 1
ATOM 804 O O . GLU B 1 15 ? -0.315 -8.672 -13.172 1 97.69 15 GLU B O 1
ATOM 809 N N . ALA B 1 16 ? 1.327 -9.211 -11.773 1 97.75 16 ALA B N 1
ATOM 810 C CA . ALA B 1 16 ? 1.571 -10.516 -12.383 1 97.75 16 ALA B CA 1
ATOM 811 C C . ALA B 1 16 ? 0.348 -11.414 -12.25 1 97.75 16 ALA B C 1
ATOM 813 O O . ALA B 1 16 ? 0.07 -12.227 -13.133 1 97.75 16 ALA B O 1
ATOM 814 N N . ALA B 1 17 ? -0.384 -11.234 -11.188 1 98.38 17 ALA B N 1
ATOM 815 C CA . ALA B 1 17 ? -1.511 -12.117 -10.891 1 98.38 17 ALA B CA 1
ATOM 816 C C . ALA B 1 17 ? -2.801 -11.586 -11.516 1 98.38 17 ALA B C 1
ATOM 818 O O . ALA B 1 17 ? -3.838 -12.25 -11.461 1 98.38 17 ALA B O 1
ATOM 819 N N . ASN B 1 18 ? -2.666 -10.344 -12.055 1 97 18 ASN B N 1
ATOM 820 C CA . ASN B 1 18 ? -3.863 -9.758 -12.648 1 97 18 ASN B CA 1
ATOM 821 C C . ASN B 1 18 ? -4.398 -10.602 -13.797 1 97 18 ASN B C 1
ATOM 82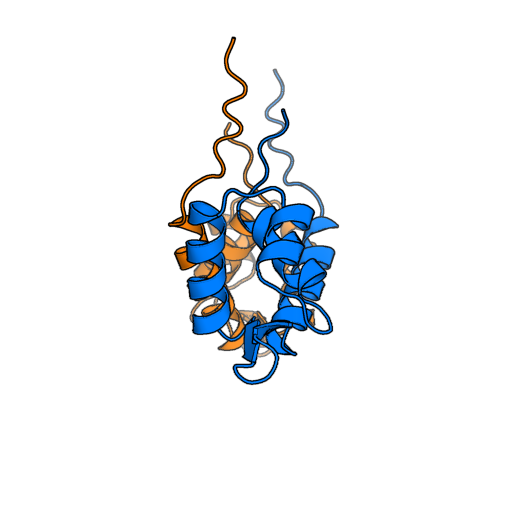3 O O . ASN B 1 18 ? -3.676 -10.891 -14.75 1 97 18 ASN B O 1
ATOM 827 N N . GLY B 1 19 ? -5.609 -11.109 -13.695 1 96.25 19 GLY B N 1
ATOM 828 C CA . GLY B 1 19 ? -6.195 -11.992 -14.688 1 96.25 19 GLY B CA 1
ATOM 829 C C . GLY B 1 19 ? -5.957 -13.461 -14.398 1 96.25 19 GLY B C 1
ATOM 830 O O . GLY B 1 19 ? -6.426 -14.328 -15.141 1 96.25 19 GLY B O 1
ATOM 831 N N . GLY B 1 20 ? -5.168 -13.75 -13.406 1 97.94 20 GLY B N 1
ATOM 832 C CA . GLY B 1 20 ? -4.891 -15.117 -13.008 1 97.94 20 GLY B CA 1
ATOM 833 C C . GLY B 1 20 ? -3.496 -15.578 -13.391 1 97.94 20 GLY B C 1
ATOM 834 O O . GLY B 1 20 ? -3.09 -15.453 -14.547 1 97.94 20 GLY B O 1
ATOM 835 N N . ALA B 1 21 ? -2.717 -16.078 -12.43 1 98.19 21 ALA B N 1
ATOM 836 C CA . ALA B 1 21 ? -1.363 -16.562 -12.672 1 98.19 21 ALA B CA 1
ATOM 837 C C . ALA B 1 21 ? -0.973 -17.625 -11.656 1 98.19 21 ALA B C 1
ATOM 839 O O . ALA B 1 21 ? -1.411 -17.578 -10.5 1 98.19 21 ALA B O 1
ATOM 840 N N . THR B 1 22 ? -0.18 -18.547 -12.102 1 97.75 22 THR B N 1
ATOM 841 C CA . THR B 1 22 ? 0.366 -19.562 -11.203 1 97.75 22 THR B CA 1
ATOM 842 C C . THR B 1 22 ? 1.469 -18.969 -10.328 1 97.75 22 THR B C 1
ATOM 844 O O . THR B 1 22 ? 2.023 -17.906 -10.656 1 97.75 22 THR B O 1
ATOM 847 N N . LYS B 1 23 ? 1.721 -19.703 -9.258 1 96.81 23 LYS B N 1
ATOM 848 C CA . LYS B 1 23 ? 2.814 -19.312 -8.375 1 96.81 23 LYS B CA 1
ATOM 849 C C . LYS B 1 23 ? 4.121 -19.156 -9.156 1 96.81 23 LYS B C 1
ATOM 851 O O . LYS B 1 23 ? 4.855 -18.188 -8.961 1 96.81 23 LYS B O 1
ATOM 856 N N . THR B 1 24 ? 4.312 -20.094 -10.055 1 95.75 24 THR B N 1
ATOM 857 C CA . THR B 1 24 ? 5.551 -20.125 -10.828 1 95.75 24 THR B CA 1
ATOM 858 C C . THR B 1 24 ? 5.656 -18.875 -11.719 1 95.75 24 THR B C 1
ATOM 860 O O . THR B 1 24 ? 6.695 -18.219 -11.742 1 95.75 24 THR B O 1
ATOM 863 N N . LYS B 1 25 ? 4.664 -18.531 -12.32 1 96.94 25 LYS B N 1
ATOM 864 C CA . LYS B 1 25 ? 4.652 -17.344 -13.18 1 96.94 25 LYS B CA 1
ATOM 865 C C . LYS B 1 25 ? 4.898 -16.078 -12.367 1 96.94 25 LYS B C 1
ATOM 867 O O . LYS B 1 25 ? 5.641 -15.195 -12.805 1 96.94 25 LYS B O 1
ATOM 872 N N . ILE B 1 26 ? 4.262 -16.031 -11.25 1 97.81 26 ILE B N 1
ATOM 873 C CA . ILE B 1 26 ? 4.414 -14.852 -10.391 1 97.81 26 ILE B CA 1
ATOM 874 C C . ILE B 1 26 ? 5.855 -14.758 -9.898 1 97.81 26 ILE B C 1
ATOM 876 O O . ILE B 1 26 ? 6.434 -13.672 -9.852 1 97.81 26 ILE B O 1
ATOM 880 N N . MET B 1 27 ? 6.359 -15.875 -9.492 1 95.31 27 MET B N 1
ATOM 881 C CA . MET B 1 27 ? 7.734 -15.938 -9 1 95.31 27 MET B CA 1
ATOM 882 C C . MET B 1 27 ? 8.703 -15.359 -10.031 1 95.31 27 MET B C 1
ATOM 884 O O . MET B 1 27 ? 9.555 -14.539 -9.695 1 95.31 27 MET B O 1
ATOM 888 N N . TYR B 1 28 ? 8.547 -15.641 -11.305 1 93.31 28 TYR B N 1
ATOM 889 C CA . TYR B 1 28 ? 9.438 -15.195 -12.375 1 93.31 28 TYR B CA 1
ATOM 890 C C . TYR B 1 28 ? 9.266 -13.703 -12.648 1 93.31 28 TYR B C 1
ATOM 892 O O . TYR B 1 28 ? 10.234 -13 -12.938 1 93.31 28 TYR B O 1
ATOM 900 N N . LYS B 1 29 ? 8.141 -13.266 -12.492 1 94.56 29 LYS B N 1
ATOM 901 C CA . LYS B 1 29 ? 7.852 -11.867 -12.789 1 94.56 29 LYS B CA 1
ATOM 902 C C . LYS B 1 29 ? 8.289 -10.961 -11.648 1 94.56 29 LYS B C 1
ATOM 904 O O . LYS B 1 29 ? 8.742 -9.836 -11.875 1 94.56 29 LYS B O 1
ATOM 909 N N . ALA B 1 30 ? 8.102 -11.438 -10.445 1 92.5 30 ALA B N 1
ATOM 910 C CA . ALA B 1 30 ? 8.406 -10.633 -9.273 1 92.5 30 ALA B CA 1
ATOM 911 C C . ALA B 1 30 ? 9.852 -10.836 -8.82 1 92.5 30 ALA B C 1
ATOM 913 O O . ALA B 1 30 ? 10.344 -10.117 -7.945 1 92.5 30 ALA B O 1
ATOM 914 N N . TYR B 1 31 ? 10.578 -11.781 -9.359 1 90.81 31 TYR B N 1
ATOM 915 C CA . TYR B 1 31 ? 11.984 -12.047 -9.078 1 90.81 31 TYR B CA 1
ATOM 916 C C . TYR B 1 31 ? 12.195 -12.328 -7.594 1 90.81 31 TYR B C 1
ATOM 918 O O . TYR B 1 31 ? 13.078 -11.742 -6.965 1 90.81 31 TYR B O 1
ATOM 926 N N . LEU B 1 32 ? 11.508 -13.141 -7.047 1 90.31 32 LEU B N 1
ATOM 927 C CA . LEU B 1 32 ? 11.586 -13.586 -5.66 1 90.31 32 LEU B CA 1
ATOM 928 C C . LEU B 1 32 ? 11.898 -15.078 -5.586 1 90.31 32 LEU B C 1
ATOM 930 O O . LEU B 1 32 ? 11.594 -15.828 -6.516 1 90.31 32 LEU B O 1
ATOM 934 N N . SER B 1 33 ? 12.508 -15.469 -4.52 1 90.19 33 SER B N 1
ATOM 935 C CA . SER B 1 33 ? 12.609 -16.891 -4.23 1 90.19 33 SER B CA 1
ATOM 936 C C . SER B 1 33 ? 11.25 -17.484 -3.885 1 90.19 33 SER B C 1
ATOM 938 O O . SER B 1 33 ? 10.32 -16.766 -3.539 1 90.19 33 SER B O 1
ATOM 940 N N . TYR B 1 34 ? 11.172 -18.766 -3.91 1 90 34 TYR B N 1
ATOM 941 C CA . TYR B 1 34 ? 9.945 -19.469 -3.592 1 90 34 TYR B CA 1
ATOM 942 C C . TYR B 1 34 ? 9.508 -19.203 -2.154 1 90 34 TYR B C 1
ATOM 944 O O . TYR B 1 34 ? 8.336 -18.953 -1.89 1 90 34 TYR B O 1
ATOM 952 N N . ALA B 1 35 ? 10.445 -19.219 -1.263 1 90.88 35 ALA B N 1
ATOM 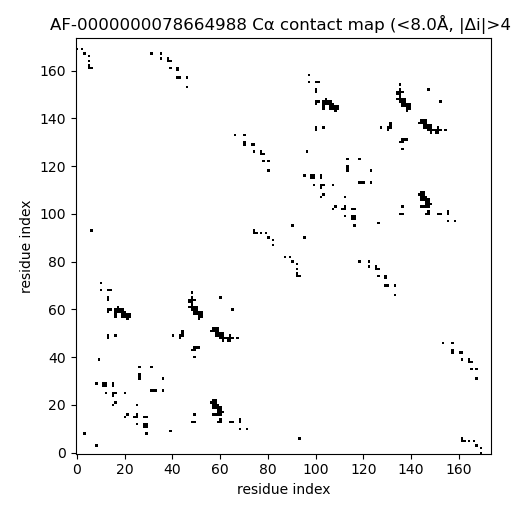953 C CA . ALA B 1 35 ? 10.141 -19.016 0.151 1 90.88 35 ALA B CA 1
ATOM 954 C C . ALA B 1 35 ? 9.609 -17.609 0.391 1 90.88 35 ALA B C 1
ATOM 956 O O . ALA B 1 35 ? 8.633 -17.422 1.126 1 90.88 35 ALA B O 1
ATOM 957 N N . GLN B 1 36 ? 10.227 -16.672 -0.242 1 91.88 36 GLN B N 1
ATOM 958 C CA . GLN B 1 36 ? 9.789 -15.281 -0.111 1 91.88 36 GLN B CA 1
ATOM 959 C C . GLN B 1 36 ? 8.398 -15.078 -0.713 1 91.88 36 GLN B C 1
ATOM 961 O O . GLN B 1 36 ? 7.523 -14.484 -0.082 1 91.88 36 GLN B O 1
ATOM 966 N N . LEU B 1 37 ? 8.219 -15.617 -1.813 1 95.5 37 LEU B N 1
ATOM 967 C CA . LEU B 1 37 ? 6.941 -15.445 -2.498 1 95.5 37 LEU B CA 1
ATOM 968 C C . LEU B 1 37 ? 5.797 -16.016 -1.664 1 95.5 37 LEU B C 1
ATOM 970 O O . LEU B 1 37 ? 4.734 -15.398 -1.557 1 95.5 37 LEU B O 1
ATOM 974 N N . LYS B 1 38 ? 6.031 -17.172 -1.126 1 94.94 38 LYS B N 1
ATOM 975 C CA . LYS B 1 38 ? 5 -17.812 -0.324 1 94.94 38 LYS B CA 1
ATOM 976 C C . LYS B 1 38 ? 4.508 -16.906 0.79 1 94.94 38 LYS B C 1
ATOM 978 O O . LYS B 1 38 ? 3.305 -16.812 1.041 1 94.94 38 LYS B O 1
ATOM 983 N N . GLU B 1 39 ? 5.367 -16.266 1.43 1 95 39 GLU B N 1
ATOM 984 C CA . GLU B 1 39 ? 5.004 -15.359 2.518 1 95 39 GLU B CA 1
ATOM 985 C C . GLU B 1 39 ? 4.18 -14.188 2.006 1 95 39 GLU B C 1
ATOM 987 O O . GLU B 1 39 ? 3.174 -13.812 2.613 1 95 39 GLU B O 1
ATOM 992 N N . TYR B 1 40 ? 4.57 -13.664 0.936 1 96.31 40 TYR B N 1
ATOM 993 C CA . TYR B 1 40 ? 3.85 -12.539 0.351 1 96.31 40 TYR B CA 1
ATOM 994 C C . TYR B 1 40 ? 2.451 -12.961 -0.087 1 96.31 40 TYR B C 1
ATOM 996 O O . TYR B 1 40 ? 1.473 -12.258 0.185 1 96.31 40 TYR B O 1
ATOM 1004 N N . LEU B 1 41 ? 2.379 -14.07 -0.715 1 97.56 41 LEU B N 1
ATOM 1005 C CA . LEU B 1 41 ? 1.088 -14.555 -1.192 1 97.56 41 LEU B CA 1
ATOM 1006 C C . LEU B 1 41 ? 0.122 -14.766 -0.031 1 97.56 41 LEU B C 1
ATOM 1008 O O . LEU B 1 41 ? -1.062 -14.438 -0.136 1 97.56 41 LEU B O 1
ATOM 1012 N N . ALA B 1 42 ? 0.66 -15.305 0.999 1 96.81 42 ALA B N 1
ATOM 1013 C CA . ALA B 1 42 ? -0.174 -15.555 2.172 1 96.81 42 ALA B CA 1
ATOM 1014 C C . ALA B 1 42 ? -0.77 -14.258 2.711 1 96.81 42 ALA B C 1
ATOM 1016 O O . ALA B 1 42 ? -1.974 -14.18 2.967 1 96.81 42 ALA B O 1
ATOM 1017 N N . VAL B 1 43 ? 0.013 -13.258 2.824 1 96.19 43 VAL B N 1
ATOM 1018 C CA . VAL B 1 43 ? -0.419 -11.977 3.363 1 96.19 43 VAL B CA 1
ATOM 1019 C C . VAL B 1 43 ? -1.419 -11.328 2.41 1 96.19 43 VAL B C 1
ATOM 1021 O O . VAL B 1 43 ? -2.438 -10.781 2.844 1 96.19 43 VAL B O 1
ATOM 1024 N N . LEU B 1 44 ? -1.203 -11.383 1.118 1 97.5 44 LEU B N 1
ATOM 1025 C CA . LEU B 1 44 ? -2.045 -10.719 0.125 1 97.5 44 LEU B CA 1
ATOM 1026 C C . LEU B 1 44 ? -3.406 -11.398 0.028 1 97.5 44 LEU B C 1
ATOM 1028 O O . LEU B 1 44 ? -4.422 -10.734 -0.189 1 97.5 44 LEU B O 1
ATOM 1032 N N . VAL B 1 45 ? -3.377 -12.719 0.205 1 98.12 45 VAL B N 1
ATOM 1033 C CA . VAL B 1 45 ? -4.641 -13.445 0.216 1 98.12 45 VAL B CA 1
ATOM 1034 C C . VAL B 1 45 ? -5.406 -13.141 1.501 1 98.12 45 VAL B C 1
ATOM 1036 O O . VAL B 1 45 ? -6.609 -12.867 1.464 1 98.12 45 VAL B O 1
ATOM 1039 N N . GLU B 1 46 ? -4.699 -13.164 2.598 1 97.06 46 GLU B N 1
ATOM 1040 C CA . GLU B 1 46 ? -5.309 -12.891 3.896 1 97.06 46 GLU B CA 1
ATOM 1041 C C . GLU B 1 46 ? -5.984 -11.523 3.912 1 97.06 46 GLU B C 1
ATOM 1043 O O . GLU B 1 46 ? -7.062 -11.359 4.488 1 97.06 46 GLU B O 1
ATOM 1048 N N . ASN B 1 47 ? -5.43 -10.555 3.215 1 96.25 47 ASN B N 1
ATOM 1049 C CA . ASN B 1 47 ? -5.941 -9.188 3.246 1 96.25 47 ASN B CA 1
ATOM 1050 C C . ASN B 1 47 ? -6.867 -8.914 2.064 1 96.25 47 ASN B C 1
ATOM 1052 O O . ASN B 1 47 ? -7.289 -7.773 1.855 1 96.25 47 ASN B O 1
ATOM 1056 N N . GLY B 1 48 ? -7.133 -9.836 1.27 1 97 48 GLY B N 1
ATOM 1057 C CA . GLY B 1 48 ? -8.148 -9.75 0.231 1 97 48 GLY B CA 1
ATOM 1058 C C . GLY B 1 48 ? -7.645 -9.094 -1.042 1 97 48 GLY B C 1
ATOM 1059 O O . GLY B 1 48 ? -8.438 -8.734 -1.916 1 97 48 GLY B O 1
ATOM 1060 N N . LEU B 1 49 ? -6.387 -8.938 -1.142 1 97.69 49 LEU B N 1
ATOM 1061 C CA . LEU B 1 49 ? -5.812 -8.328 -2.336 1 97.69 49 LEU B CA 1
ATOM 1062 C C . LEU B 1 49 ? -5.652 -9.359 -3.447 1 97.69 49 LEU B C 1
ATOM 1064 O O . LEU B 1 49 ? -5.664 -9.008 -4.629 1 97.69 49 LEU B O 1
ATOM 1068 N N . LEU B 1 50 ? -5.492 -10.617 -3.043 1 98.62 50 LEU B N 1
ATOM 1069 C CA . LEU B 1 50 ? -5.461 -11.766 -3.945 1 98.62 50 LEU B CA 1
ATOM 1070 C C . LEU B 1 50 ? -6.508 -12.797 -3.547 1 98.62 50 LEU B C 1
ATOM 1072 O O . LEU B 1 50 ? -6.926 -12.852 -2.389 1 98.62 50 LEU B O 1
ATOM 1076 N N . GLU B 1 51 ? -6.906 -13.523 -4.523 1 98.62 51 GLU B N 1
ATOM 1077 C CA . GLU B 1 51 ? -7.684 -14.742 -4.285 1 98.62 51 GLU B CA 1
ATOM 1078 C C . GLU B 1 51 ? -7.027 -15.953 -4.934 1 98.62 51 GLU B C 1
ATOM 1080 O O . GLU B 1 51 ? -6.434 -15.844 -6.008 1 98.62 51 GLU B O 1
ATOM 1085 N N . PHE B 1 52 ? -7.082 -17.047 -4.258 1 98.31 52 PHE B N 1
ATOM 1086 C CA . PHE B 1 52 ? -6.566 -18.312 -4.789 1 98.31 52 PHE B CA 1
ATOM 1087 C C . PHE B 1 52 ? -7.699 -19.172 -5.336 1 98.31 52 PHE B C 1
ATOM 1089 O O . PHE B 1 52 ? -8.672 -19.438 -4.633 1 98.31 52 PHE B O 1
ATOM 1096 N N . GLU B 1 53 ? -7.566 -19.484 -6.539 1 97.5 53 GLU B N 1
ATOM 1097 C CA . GLU B 1 53 ? -8.523 -20.391 -7.172 1 97.5 53 GLU B CA 1
ATOM 1098 C C . GLU B 1 53 ? -8.016 -21.828 -7.16 1 97.5 53 GLU B C 1
ATOM 1100 O O . GLU B 1 53 ? -7.137 -22.188 -7.945 1 97.5 53 GLU B O 1
ATOM 1105 N N . LYS B 1 54 ? -8.641 -22.641 -6.41 1 95.5 54 LYS B N 1
ATOM 1106 C CA . LYS B 1 54 ? -8.203 -24.031 -6.215 1 95.5 54 LYS B CA 1
ATOM 1107 C C . LYS B 1 54 ? -8.32 -24.828 -7.508 1 95.5 54 LYS B C 1
ATOM 1109 O O . LYS B 1 54 ? -7.465 -25.656 -7.809 1 95.5 54 LYS B O 1
ATOM 1114 N N . GLY B 1 55 ? -9.383 -24.594 -8.289 1 95.62 55 GLY B N 1
ATOM 1115 C CA . GLY B 1 55 ? -9.609 -25.312 -9.531 1 95.62 55 GLY B CA 1
ATOM 1116 C C . GLY B 1 55 ? -8.477 -25.156 -10.531 1 95.62 55 GLY B C 1
ATOM 1117 O O . GLY B 1 55 ? -7.98 -26.141 -11.078 1 95.62 55 GLY B O 1
ATOM 1118 N N . THR B 1 56 ? -7.992 -23.922 -10.695 1 96.62 56 THR B N 1
ATOM 1119 C CA . THR B 1 56 ? -6.969 -23.609 -11.688 1 96.62 56 THR B CA 1
ATOM 1120 C C . THR B 1 56 ? -5.602 -23.469 -11.023 1 96.62 56 THR B C 1
ATOM 1122 O O . THR B 1 56 ? -4.578 -23.375 -11.711 1 96.62 56 THR B O 1
ATOM 1125 N N . GLN B 1 57 ? -5.566 -23.531 -9.703 1 97.44 57 GLN B N 1
ATOM 1126 C CA . GLN B 1 57 ? -4.344 -23.328 -8.93 1 97.44 57 GLN B CA 1
ATOM 1127 C C . GLN B 1 57 ? -3.678 -22 -9.289 1 97.44 57 GLN B C 1
ATOM 1129 O O . GLN B 1 57 ? -2.465 -21.953 -9.508 1 97.44 57 GLN B O 1
ATOM 1134 N N . THR B 1 58 ? -4.441 -20.969 -9.414 1 98.44 58 THR B N 1
ATOM 1135 C CA . THR B 1 58 ? -3.949 -19.656 -9.805 1 98.44 58 THR B CA 1
ATOM 1136 C C . THR B 1 58 ? -4.336 -18.609 -8.766 1 98.44 58 THR B C 1
ATOM 1138 O O . THR B 1 58 ? -5.309 -18.781 -8.031 1 98.44 58 THR B O 1
ATOM 1141 N N . TYR B 1 59 ? -3.537 -17.656 -8.695 1 98.69 59 TYR B N 1
ATOM 1142 C CA . TYR B 1 59 ? -3.838 -16.438 -7.941 1 98.69 59 TYR B CA 1
ATOM 1143 C C . TYR B 1 59 ? -4.387 -15.352 -8.859 1 98.69 59 TYR B C 1
ATOM 1145 O O . TYR B 1 59 ? -3.91 -15.18 -9.984 1 98.69 59 TYR B O 1
ATOM 1153 N N . LYS B 1 60 ? -5.383 -14.695 -8.297 1 98.75 60 LYS B N 1
ATOM 1154 C CA . LYS B 1 60 ? -5.988 -13.609 -9.062 1 98.75 60 LYS B CA 1
ATOM 1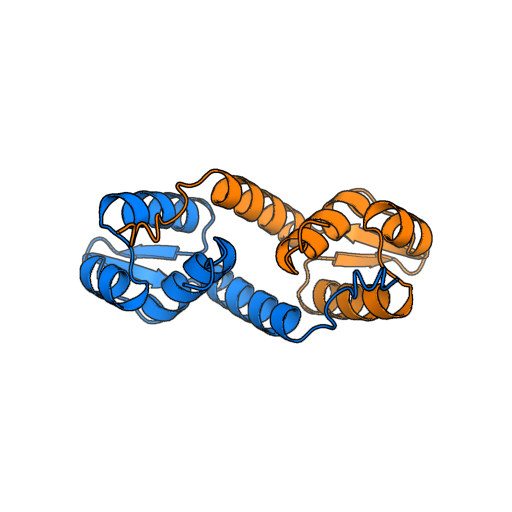155 C C . LYS B 1 60 ? -6.082 -12.336 -8.227 1 98.75 60 LYS B C 1
ATOM 1157 O O . LYS B 1 60 ? -6.52 -12.367 -7.078 1 98.75 60 LYS B O 1
ATOM 1162 N N . THR B 1 61 ? -5.668 -11.273 -8.859 1 98.56 61 THR B N 1
ATOM 1163 C CA . THR B 1 61 ? -5.82 -9.977 -8.195 1 98.56 61 THR B CA 1
ATOM 1164 C C . THR B 1 61 ? -7.293 -9.586 -8.109 1 98.56 61 THR B C 1
ATOM 1166 O O . THR B 1 61 ? -8.008 -9.609 -9.109 1 98.56 61 THR B O 1
ATOM 1169 N N . THR B 1 62 ? -7.738 -9.227 -6.922 1 98.19 62 THR B N 1
ATOM 1170 C CA . THR B 1 62 ? -9.133 -8.859 -6.707 1 98.19 62 THR B CA 1
ATOM 1171 C C . THR B 1 62 ? -9.359 -7.387 -7.023 1 98.19 62 THR B C 1
ATOM 1173 O O . THR B 1 62 ? -8.43 -6.676 -7.406 1 98.19 62 THR B O 1
ATOM 1176 N N . SER B 1 63 ? -10.617 -6.945 -6.855 1 96.88 63 SER B N 1
ATOM 1177 C CA . SER B 1 63 ? -10.93 -5.527 -7.004 1 96.88 63 SER B CA 1
ATOM 1178 C C . SER B 1 63 ? -10.18 -4.688 -5.969 1 96.88 63 SER B C 1
ATOM 1180 O O . SER B 1 63 ? -9.727 -3.584 -6.273 1 96.88 63 SER B O 1
ATOM 1182 N N . LYS B 1 64 ? -10.102 -5.273 -4.812 1 95.44 64 LYS B N 1
ATOM 1183 C CA . LYS B 1 64 ? -9.344 -4.617 -3.752 1 95.44 64 LYS B CA 1
ATOM 1184 C C . LYS B 1 64 ? -7.867 -4.504 -4.121 1 95.44 64 LYS B C 1
ATOM 1186 O O . LYS B 1 64 ? -7.238 -3.469 -3.883 1 95.44 64 LYS B O 1
ATOM 1191 N N . GLY B 1 65 ? -7.355 -5.551 -4.699 1 97.38 65 GLY B N 1
ATOM 1192 C CA . GLY B 1 65 ? -5.977 -5.539 -5.156 1 97.38 65 GLY B CA 1
ATOM 1193 C C . GLY B 1 65 ? -5.723 -4.527 -6.258 1 97.38 65 GLY B C 1
ATOM 1194 O O . GLY B 1 65 ? -4.688 -3.857 -6.27 1 97.38 65 GLY B O 1
ATOM 1195 N N . LEU B 1 66 ? -6.684 -4.414 -7.117 1 96.75 66 LEU B N 1
ATOM 1196 C CA . LEU B 1 66 ? -6.57 -3.455 -8.211 1 96.75 66 LEU B CA 1
ATOM 1197 C C . LEU B 1 66 ? -6.621 -2.023 -7.691 1 96.75 66 LEU B C 1
ATOM 1199 O O . LEU B 1 66 ? -5.91 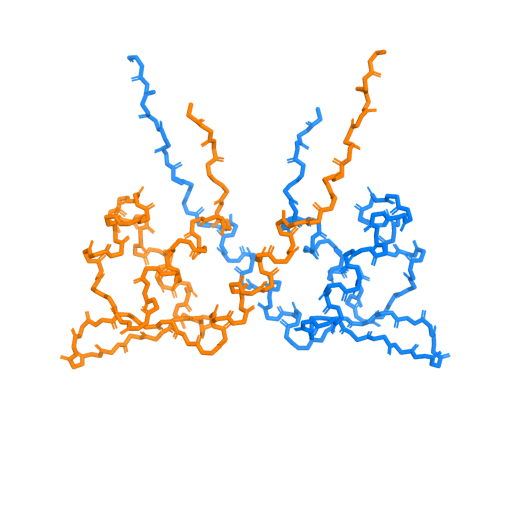-1.149 -8.195 1 96.75 66 LEU B O 1
ATOM 1203 N N . GLN B 1 67 ? -7.469 -1.842 -6.703 1 94.25 67 GLN B N 1
ATOM 1204 C CA . GLN B 1 67 ? -7.527 -0.526 -6.074 1 94.25 67 GLN B CA 1
ATOM 1205 C C . GLN B 1 67 ? -6.207 -0.182 -5.395 1 94.25 67 GLN B C 1
ATOM 1207 O O . GLN B 1 67 ? -5.754 0.964 -5.445 1 94.25 67 GLN B O 1
ATOM 1212 N N . PHE B 1 68 ? -5.648 -1.174 -4.789 1 94.25 68 PHE B N 1
ATOM 1213 C CA . PHE B 1 68 ? -4.332 -0.995 -4.191 1 94.25 68 PHE B CA 1
ATOM 1214 C C . PHE B 1 68 ? -3.314 -0.566 -5.242 1 94.25 68 PHE B C 1
ATOM 1216 O O . PHE B 1 68 ? -2.561 0.388 -5.031 1 94.25 68 PHE B O 1
ATOM 1223 N N . LEU B 1 69 ? -3.289 -1.237 -6.344 1 94.5 69 LEU B N 1
ATOM 1224 C CA . LEU B 1 69 ? -2.365 -0.926 -7.43 1 94.5 69 LEU B CA 1
ATOM 1225 C C . LEU B 1 69 ? -2.564 0.505 -7.918 1 94.5 69 LEU B C 1
ATOM 1227 O O . LEU B 1 69 ? -1.593 1.223 -8.164 1 94.5 69 LEU B O 1
ATOM 1231 N N . LYS B 1 70 ? -3.777 0.857 -8.07 1 94.81 70 LYS B N 1
ATOM 1232 C CA . LYS B 1 70 ? -4.098 2.207 -8.523 1 94.81 70 LYS B CA 1
ATOM 1233 C C . LYS B 1 70 ? -3.568 3.254 -7.547 1 94.81 70 LYS B C 1
ATOM 1235 O O . LYS B 1 70 ? -2.91 4.215 -7.953 1 94.81 70 LYS B O 1
ATOM 1240 N N . THR B 1 71 ? -3.865 3.062 -6.309 1 93.25 71 THR B N 1
ATOM 1241 C CA . THR B 1 71 ? -3.428 3.99 -5.273 1 93.25 71 THR B CA 1
ATOM 1242 C C . THR B 1 71 ? -1.905 4.074 -5.23 1 93.25 71 THR B C 1
ATOM 1244 O O . THR B 1 71 ? -1.339 5.168 -5.18 1 93.25 71 THR B O 1
ATOM 1247 N N . TYR B 1 72 ? -1.308 2.91 -5.324 1 91.25 72 TYR B N 1
ATOM 1248 C CA . TYR B 1 72 ? 0.149 2.842 -5.312 1 91.25 72 TYR B CA 1
ATOM 1249 C C . TYR B 1 72 ? 0.74 3.621 -6.484 1 91.25 72 TYR B C 1
ATOM 1251 O O . TYR B 1 72 ? 1.723 4.348 -6.32 1 91.25 72 TYR B O 1
ATOM 1259 N N . SER B 1 73 ? 0.23 3.459 -7.613 1 93.12 73 SER B N 1
ATOM 1260 C CA . SER B 1 73 ? 0.692 4.156 -8.812 1 93.12 73 SER B CA 1
ATOM 1261 C C . SER B 1 73 ? 0.56 5.668 -8.656 1 93.12 73 SER B C 1
ATOM 1263 O O . SER B 1 73 ? 1.461 6.418 -9.039 1 93.12 73 SER B O 1
ATOM 1265 N N . GLN B 1 74 ? -0.507 6.113 -8.086 1 93.19 74 GLN B N 1
ATOM 1266 C CA . GLN B 1 74 ? -0.733 7.543 -7.887 1 93.19 74 GLN B CA 1
ATOM 1267 C C . GLN B 1 74 ? 0.245 8.117 -6.867 1 93.19 74 GLN B C 1
ATOM 1269 O O . GLN B 1 74 ? 0.776 9.211 -7.059 1 93.19 74 GLN B O 1
ATOM 1274 N N . ILE B 1 75 ? 0.471 7.359 -5.867 1 90.94 75 ILE B N 1
ATOM 1275 C CA . ILE B 1 75 ? 1.415 7.777 -4.836 1 90.94 75 ILE B CA 1
ATOM 1276 C C . ILE B 1 75 ? 2.82 7.859 -5.426 1 90.94 75 ILE B C 1
ATOM 1278 O O . ILE B 1 75 ? 3.588 8.766 -5.098 1 90.94 75 ILE B O 1
ATOM 1282 N N . GLY B 1 76 ? 3.148 6.902 -6.227 1 89.06 76 GLY B N 1
ATOM 1283 C CA . GLY B 1 76 ? 4.441 6.879 -6.895 1 89.06 76 GLY B CA 1
ATOM 1284 C C . GLY B 1 76 ? 4.703 8.117 -7.73 1 89.06 76 GLY B C 1
ATOM 1285 O O . GLY B 1 76 ? 5.855 8.438 -8.031 1 89.06 76 GLY B O 1
ATOM 1286 N N . GLY B 1 77 ? 3.668 8.82 -8.07 1 88.56 77 GLY B N 1
ATOM 1287 C CA . GLY B 1 77 ? 3.785 10.016 -8.891 1 88.56 77 GLY B CA 1
ATOM 1288 C C . GLY B 1 77 ? 3.885 11.297 -8.078 1 88.56 77 GLY B C 1
ATOM 1289 O O . GLY B 1 77 ? 4.051 12.383 -8.633 1 88.56 77 GLY B O 1
ATOM 1290 N N . LEU B 1 78 ? 3.766 11.062 -6.812 1 87.12 78 LEU B N 1
ATOM 1291 C CA . LEU B 1 78 ? 3.746 12.258 -5.969 1 87.12 78 LEU B CA 1
ATOM 1292 C C . LEU B 1 78 ? 5.156 12.789 -5.75 1 87.12 78 LEU B C 1
ATOM 1294 O O . LEU B 1 78 ? 6.137 12.102 -6.035 1 87.12 78 LEU B O 1
ATOM 1298 N N . ILE B 1 79 ? 5.168 14.023 -5.234 1 73.88 79 ILE B N 1
ATOM 1299 C CA . ILE B 1 79 ? 6.434 14.703 -4.988 1 73.88 79 ILE B CA 1
ATOM 1300 C C . ILE B 1 79 ? 7.203 13.984 -3.887 1 73.88 79 ILE B C 1
ATOM 1302 O O . ILE B 1 79 ? 6.617 13.562 -2.883 1 73.88 79 ILE B O 1
ATOM 1306 N N . ILE B 1 80 ? 8.469 13.766 -4.156 1 69.06 80 ILE B N 1
ATOM 1307 C CA . ILE B 1 80 ? 9.344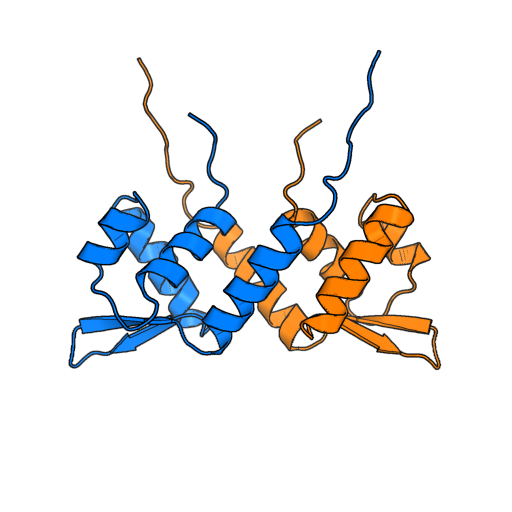 13.102 -3.193 1 69.06 80 ILE B CA 1
ATOM 1308 C C . ILE B 1 80 ? 9.68 14.062 -2.053 1 69.06 80 ILE B C 1
ATOM 1310 O O . ILE B 1 80 ? 10.023 15.219 -2.289 1 69.06 80 ILE B O 1
ATOM 1314 N N . PRO B 1 81 ? 9.391 13.625 -0.898 1 68 81 PRO B N 1
ATOM 1315 C CA . PRO B 1 81 ? 9.805 14.508 0.193 1 68 81 PRO B CA 1
ATOM 1316 C C . PRO B 1 81 ? 11.312 14.773 0.201 1 68 81 PRO B C 1
ATOM 1318 O O . PRO B 1 81 ? 12.094 13.891 -0.162 1 68 81 PRO B O 1
ATOM 1321 N N . ASP B 1 82 ? 11.727 16.047 -0.222 1 58.28 82 ASP B N 1
ATOM 1322 C CA . ASP B 1 82 ? 13.125 16.453 -0.284 1 58.28 82 ASP B CA 1
ATOM 1323 C C . ASP B 1 82 ? 13.758 16.453 1.105 1 58.28 82 ASP B C 1
ATOM 1325 O O . ASP B 1 82 ? 13.203 17.031 2.045 1 58.28 82 ASP B O 1
ATOM 1329 N N . THR B 1 83 ? 14.344 15.375 1.537 1 56.44 83 THR B N 1
ATOM 1330 C CA . THR B 1 83 ? 15.195 15.547 2.705 1 56.44 83 THR B CA 1
ATOM 1331 C C . THR B 1 83 ? 16.359 16.484 2.391 1 56.44 83 THR B C 1
ATOM 1333 O O . THR B 1 83 ? 17.391 16.453 3.062 1 56.44 83 THR B O 1
ATOM 1336 N N . GLY B 1 84 ? 16.25 17.391 1.644 1 47.22 84 GLY B N 1
ATOM 1337 C CA . GLY B 1 84 ? 17.328 18.312 1.3 1 47.22 84 GLY B CA 1
ATOM 1338 C C . GLY B 1 84 ? 18.094 18.812 2.51 1 47.22 84 GLY B C 1
ATOM 1339 O O . GLY B 1 84 ? 17.953 19.984 2.887 1 47.22 84 GLY B O 1
ATOM 1340 N N . ALA B 1 85 ? 18.406 18.141 3.568 1 43.22 85 ALA B N 1
ATOM 1341 C CA . ALA B 1 85 ? 19.5 18.781 4.289 1 43.22 85 ALA B CA 1
ATOM 1342 C C . ALA B 1 85 ? 20.75 18.875 3.426 1 43.22 85 ALA B C 1
ATOM 1344 O O . ALA B 1 85 ? 21.438 17.875 3.211 1 43.22 85 ALA B O 1
ATOM 1345 N N . GLU B 1 86 ? 20.953 19.297 2.291 1 38.06 86 GLU B N 1
ATOM 1346 C CA . GLU B 1 86 ? 22.312 19.516 1.819 1 38.06 86 GLU B CA 1
ATOM 1347 C C . GLU B 1 86 ? 23.109 20.375 2.797 1 38.06 86 GLU B C 1
ATOM 1349 O O . GLU B 1 86 ? 22.562 21.297 3.396 1 38.06 86 GLU B O 1
ATOM 1354 N N . LYS B 1 87 ? 24.672 20.344 2.92 1 28.88 87 LYS B N 1
ATOM 1355 C CA . LYS B 1 87 ? 25.641 21.375 3.256 1 28.88 87 LYS B CA 1
ATOM 1356 C C . LYS B 1 87 ? 25.375 22.672 2.48 1 28.88 87 LYS B C 1
ATOM 1358 O O . LYS B 1 87 ? 25.031 22.625 1.296 1 28.88 87 LYS B O 1
#

InterPro domains:
  IPR036388 Winged helix-like DNA-binding domain superfamily [G3DSA:1.10.10.10] (1-82)
  IPR036390 Winged helix DNA-binding domain superfamily [SSF46785] (4-75)
  IPR038723 ArnR1-like, winged helix-turn-helix domain [PF14947] (4-75)

Solvent-accessible surface area (backbone atoms only — not comparable to full-atom values): 9879 Å² total; per-residue (Å²): 131,83,83,75,50,66,67,53,47,50,48,40,39,43,58,47,16,48,90,47,26,37,68,68,57,31,34,67,72,46,70,48,54,71,72,54,44,53,55,52,50,51,53,34,37,74,70,47,28,29,42,78,38,78,92,76,55,24,32,27,39,32,73,57,27,49,50,48,46,53,51,49,54,55,52,70,68,48,80,71,82,75,75,74,75,73,138,131,83,83,77,50,66,68,52,48,51,47,38,40,43,57,50,15,49,88,47,25,37,68,67,58,30,34,68,70,47,71,47,55,70,73,56,44,51,55,50,51,52,53,34,38,74,70,46,27,30,44,76,39,78,91,77,56,22,32,26,39,32,71,58,26,49,50,48,47,51,51,49,55,55,52,71,69,48,81,72,83,75,76,75,75,69,139

Secondary structure (DSSP, 8-state):
-----HHHHHHHHHHHHTT-B-HHHHHHHHT--HHHHHHHHHHHHHTTSEEEETTTTEEEE-HHHHHHHHHHHHHHTSPP-------/-----HHHHHHHHHHHHTT-B-HHHHHHHHT--HHHHHHHHHHHHHTTSEEEETTTTEEEE-HHHHHHHHHHHHHHTSPP-------

=== Feature glossary ===
Key to the feature types in this record:

— What the protein is —

Primary structure: the covalent order of the twenty standard amino acids along the backbone. Two proteins with the same sequence will (almost always) fold to the same structure; two with 30% identity often share a fold but not the details.

Database cross-references. InterPro integrates a dozen domain/family signature databases into unified entries with residue-range hits. GO terms attach function/process/location labels with evidence codes. CATH codes position the fold in a four-level structural taxonomy. Organism is the NCBI-taxonomy species name.

— Where its atoms are —

The mmCIF block holds the 3D Cartesian coordinates of each backbone atom (N, Cα, C, O) in ångströms. mmCIF is the PDB's canonical archive format — a tagged-loop text representation of the atomic model.

Six rendered views show the 3D structure from the faces of a cube — i.e. along ±x, ±y, ±z. Rendering representation is drawn randomly per protein from cartoon (secondary-structure ribbons), sticks (backbone bonds), or molecular surface; coloring is either N→C rainbow (blue at the N-terminus through red at the C-terminus) or one color per chain.

— Local backbone conformation —

DSSP 8-state secondary structure assigns each residue one of H (α-helix), G (3₁₀-helix), I (π-helix), E (extended β-strand), B (isolated β-bridge), T (hydrogen-bonded turn), S (bend), or '-' (coil). The assignment is computed from backbone hydrogen-bond geometry via the Kabsch–Sander algorithm.

P-SEA three-state annotation labels each residue as helix, strand, or coil based purely on the geometry of the Cα trace. It serves as a fallback when the full backbone (and thus DSSP) is unavailable.

The φ/ψ torsion pair specifies the backbone conformation at each residue. φ rotates about the N–Cα bond, ψ about the Cα–C bond. Steric clashes forbid most of the (φ, ψ) plane — the allowed regions (α-helix basin, β-sheet basin, left-handed helix) are the Ramachandran-allowed regions.

— Global shape and packing —

The geometric summary reports three shape descriptors. Rg (radius of gyration) measures how spread out the Cα atoms are about their centre of mass; compact globular proteins have small Rg, elongated or unfolded ones large. Cα contacts (<8 Å, |i−j|>4) count long-range residue pairs in spatial proximity — high for tightly packed folds, near zero for rods or random coil. The bounding-box extents give the protein's footprint along x, y, z in Å.

Accessible surface area quantifies burial. A residue with SASA near zero is packed into the hydrophobic core; one with SASA >100 Å² sits on the surface. Computed here via the Shrake–Rupley numerical algorithm with a 1.4 Å probe.

Plot images: a contact map (which residues are close in 3D, as an N×N binary image), a Ramachandran scatter (backbone torsion angles, revealing secondary-structure composition at a glance), and — for AlphaFold structures — a PAE heatmap (pairwise prediction confidence).

— Structural neighborhood —

The Foldseek 3Di string encodes local tertiary geometry as a 20-letter alphabet — one character per residue — derived from the relative positions of nearby Cα atoms. Unlike the amino-acid sequence, 3Di is a direct function of the 3D structure, so two proteins with the same fold have similar 3Di strings even at low sequence identity.

Nearest PDB neighbors are the top structural matches found by Foldseek when searching this structure against the entire Protein Data Bank. Each hit reports a TM-score (0 to 1; >0.5 almost always implies the same fold) and an E-value. These are *structural* homologs — they may share no detectable sequence similarity.

— Confidence and disorder —

For AlphaFold models, the B-factor field carries pLDDT — the model's own estimate of local accuracy on a 0–100 scale. Regions with pLDDT<50 should be treated as essentially unmodeled; they often correspond to intrinsically disordered segments.

B-factor (Debye–Waller factor) reflects atomic displacement in the crystal lattice. It is an experimental observable (units Å²), not a prediction; low values mean the atom is pinned down, high values mean it moves or is heterogeneous across the crystal.

Predicted aligned error is AlphaFold's pairwise confidence. Unlike pLDDT (per-residue), PAE is per-residue-pair and captures whether two parts of the structure are correctly placed relative to each other. Units are ångströms of expected positional error.